Protein AF-A0A103YM85-F1 (afdb_monomer)

InterPro domains:
  IPR015943 WD40/YVTN repeat-like-containing domain superfamily [G3DSA:2.130.10.10] (5-161)
  IPR036322 WD40-repeat-containing domain superfamily [SSF50978] (7-126)
  IPR039694 WD repeat-containing protein 11 [PTHR14593] (1-158)
  IPR057853 WDR11, second beta-propeller [PF23752] (1-143)

Mean predicted aligned error: 14.57 Å

Structure (mmCIF, N/CA/C/O 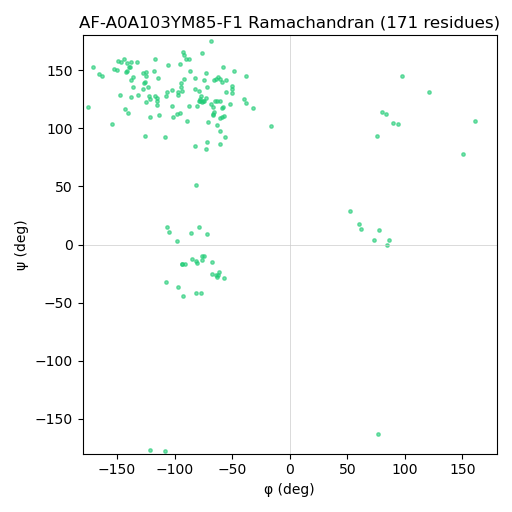backbone):
data_AF-A0A103YM85-F1
#
_entry.id   AF-A0A103YM85-F1
#
loop_
_atom_site.group_PDB
_atom_site.id
_atom_site.type_symbol
_atom_site.label_atom_id
_atom_site.label_alt_id
_atom_site.label_comp_id
_atom_site.label_asym_id
_atom_site.label_entity_id
_atom_site.label_seq_id
_atom_site.pdbx_PDB_ins_code
_atom_site.Cartn_x
_atom_site.Cartn_y
_atom_site.Cartn_z
_atom_site.occupancy
_atom_site.B_iso_or_equiv
_atom_site.auth_seq_id
_atom_site.auth_comp_id
_atom_site.auth_asym_id
_atom_site.auth_atom_id
_atom_site.pdbx_PDB_model_num
ATOM 1 N N . MET A 1 1 ? -5.952 6.477 -3.533 1.00 92.44 1 MET A N 1
ATOM 2 C CA . MET A 1 1 ? -6.714 6.214 -2.295 1.00 92.44 1 MET A CA 1
ATOM 3 C C . MET A 1 1 ? -6.682 4.724 -2.008 1.00 92.44 1 MET A C 1
ATOM 5 O O . MET A 1 1 ? -6.735 3.950 -2.956 1.00 92.44 1 MET A O 1
ATOM 9 N N . ALA A 1 2 ? -6.609 4.344 -0.737 1.00 95.00 2 ALA A N 1
ATOM 10 C CA . ALA A 1 2 ? -6.826 2.990 -0.239 1.00 95.00 2 ALA A CA 1
ATOM 11 C C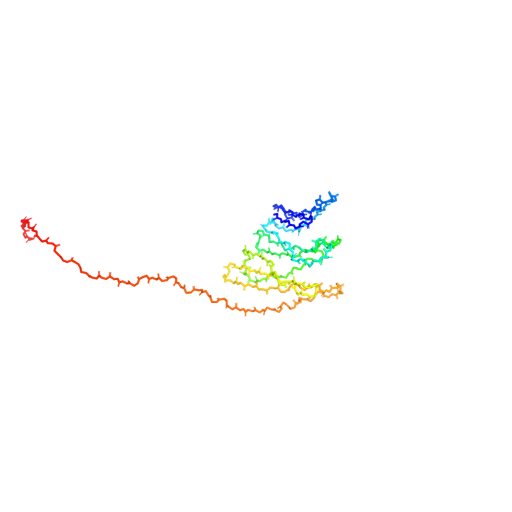 . ALA A 1 2 ? -7.587 3.066 1.089 1.00 95.00 2 ALA A C 1
ATOM 13 O O . ALA A 1 2 ? -7.515 4.080 1.783 1.00 95.00 2 ALA A O 1
ATOM 14 N N . TYR A 1 3 ? -8.298 2.007 1.461 1.00 93.06 3 TYR A N 1
ATOM 15 C CA . TYR A 1 3 ? -8.974 1.933 2.752 1.00 93.06 3 TYR A CA 1
ATOM 16 C C . TYR A 1 3 ? -8.896 0.520 3.327 1.00 93.06 3 TYR A C 1
ATOM 18 O O . TYR A 1 3 ? -8.859 -0.466 2.593 1.00 93.06 3 TYR A O 1
ATOM 26 N N . ARG A 1 4 ? -8.863 0.447 4.653 1.00 90.38 4 ARG A N 1
ATOM 27 C CA . ARG A 1 4 ? -8.949 -0.765 5.459 1.00 90.38 4 ARG A CA 1
ATOM 28 C C . ARG A 1 4 ? -9.499 -0.357 6.816 1.00 90.38 4 ARG A C 1
ATOM 30 O O . ARG A 1 4 ? -8.765 0.220 7.611 1.00 90.38 4 ARG A O 1
ATOM 37 N N . LEU A 1 5 ? -10.776 -0.639 7.064 1.00 87.25 5 LEU A N 1
ATOM 38 C CA . LEU A 1 5 ? -11.486 -0.124 8.235 1.00 87.25 5 LEU A CA 1
ATOM 39 C C . LEU A 1 5 ? -10.707 -0.353 9.549 1.00 87.25 5 LEU A C 1
ATOM 41 O O . LEU A 1 5 ? -10.169 -1.445 9.747 1.00 87.25 5 LEU A O 1
ATOM 45 N N . PRO A 1 6 ? -10.641 0.657 10.435 1.00 89.38 6 PRO A N 1
ATOM 46 C CA . PRO A 1 6 ? -11.224 2.000 10.302 1.00 89.38 6 PRO A CA 1
ATOM 47 C C . PRO A 1 6 ? -10.341 3.011 9.542 1.00 89.38 6 PRO A C 1
ATOM 49 O O . PRO A 1 6 ? -10.643 4.197 9.525 1.00 89.38 6 PRO A O 1
ATOM 52 N N . HIS A 1 7 ? -9.255 2.574 8.911 1.00 90.94 7 HIS A N 1
ATOM 53 C CA . HIS A 1 7 ? -8.233 3.449 8.348 1.00 90.94 7 HIS A CA 1
ATOM 54 C C . HIS A 1 7 ? -8.452 3.753 6.866 1.00 90.94 7 HIS A C 1
ATOM 56 O O . HIS A 1 7 ? -8.763 2.876 6.055 1.00 90.94 7 HIS A O 1
ATOM 62 N N . VAL A 1 8 ? -8.226 5.006 6.487 1.00 94.50 8 VAL A N 1
ATOM 63 C CA . VAL A 1 8 ? -8.243 5.469 5.094 1.00 94.50 8 VAL A CA 1
ATOM 64 C C . VAL A 1 8 ? -6.926 6.167 4.806 1.00 94.50 8 VAL A C 1
ATOM 66 O O . VAL A 1 8 ? -6.433 6.913 5.643 1.00 94.50 8 VAL A O 1
ATOM 69 N N . VAL A 1 9 ? -6.359 5.943 3.621 1.00 96.25 9 VAL A N 1
ATOM 70 C CA . VAL A 1 9 ? -5.128 6.596 3.163 1.00 96.25 9 VAL A CA 1
ATOM 71 C C . VAL A 1 9 ? -5.357 7.220 1.790 1.00 96.25 9 VAL A C 1
ATOM 73 O O . VAL A 1 9 ? -5.885 6.601 0.860 1.00 96.25 9 VAL A O 1
ATOM 76 N N . MET A 1 10 ? -4.911 8.460 1.643 1.00 96.94 10 MET A N 1
ATOM 77 C CA . MET A 1 10 ? -4.920 9.218 0.400 1.00 96.94 10 MET A CA 1
ATOM 78 C C . MET A 1 10 ? -3.517 9.705 0.074 1.00 96.94 10 MET A C 1
ATOM 80 O O . MET A 1 10 ? -2.716 9.990 0.959 1.00 96.94 10 MET A O 1
ATOM 84 N N . GLY A 1 11 ? -3.259 9.807 -1.223 1.00 96.56 11 GLY A N 1
ATOM 85 C CA . GLY A 1 11 ? -2.044 10.375 -1.777 1.00 96.56 11 GLY A CA 1
ATOM 86 C C . GLY A 1 11 ? -2.401 11.453 -2.786 1.00 96.56 11 GLY A C 1
ATOM 87 O O . GLY A 1 11 ? -3.438 11.335 -3.447 1.00 96.56 11 GLY A O 1
ATOM 88 N N . ASP A 1 12 ? -1.570 12.482 -2.896 1.00 95.62 12 ASP A N 1
ATOM 89 C CA . ASP A 1 12 ? -1.737 13.560 -3.868 1.00 95.62 12 ASP A CA 1
ATOM 90 C C . ASP A 1 12 ? -0.694 13.514 -5.001 1.00 95.62 12 ASP A C 1
ATOM 92 O O . ASP A 1 12 ? 0.142 12.611 -5.094 1.00 95.62 12 ASP A O 1
ATOM 96 N N . ARG A 1 13 ? -0.762 14.504 -5.901 1.00 95.50 13 ARG A N 1
ATOM 97 C CA . ARG A 1 13 ? 0.166 14.647 -7.034 1.00 95.50 13 ARG A CA 1
ATOM 98 C C . ARG A 1 13 ? 1.542 15.199 -6.643 1.00 95.50 13 ARG A C 1
ATOM 100 O O . ARG A 1 13 ? 2.428 15.206 -7.486 1.00 95.50 13 ARG A O 1
ATOM 107 N N . LEU A 1 14 ? 1.708 15.667 -5.408 1.00 94.06 14 LEU A N 1
ATOM 108 C CA . LEU A 1 14 ? 2.946 16.245 -4.879 1.00 94.06 14 LEU A CA 1
ATOM 109 C C . LEU A 1 14 ? 3.672 15.283 -3.923 1.00 94.06 14 LEU A C 1
ATOM 111 O O . LEU A 1 14 ? 4.587 15.696 -3.214 1.00 94.06 14 LEU A O 1
ATOM 115 N N . GLY A 1 15 ? 3.241 14.019 -3.868 1.00 92.81 15 GLY A N 1
ATOM 116 C CA . GLY A 1 15 ? 3.860 13.000 -3.029 1.00 92.81 15 GLY A CA 1
ATOM 117 C C . GLY A 1 15 ? 3.481 13.088 -1.547 1.00 92.81 15 GLY A C 1
ATOM 118 O O . GLY A 1 15 ? 4.113 12.418 -0.728 1.00 92.81 15 GLY A O 1
ATOM 119 N N . ASN A 1 16 ? 2.470 13.876 -1.166 1.00 95.06 16 ASN A N 1
ATOM 120 C CA . ASN A 1 16 ? 1.954 13.882 0.201 1.00 95.06 16 ASN A CA 1
ATOM 121 C C . ASN A 1 16 ? 1.030 12.690 0.429 1.00 95.06 16 ASN A C 1
ATOM 123 O O . ASN A 1 16 ? 0.091 12.453 -0.335 1.00 95.06 16 ASN A O 1
ATOM 127 N N . ILE A 1 17 ? 1.256 11.993 1.538 1.00 95.56 17 ILE A N 1
ATOM 128 C CA . ILE A 1 17 ? 0.381 10.946 2.051 1.00 95.56 17 ILE A CA 1
ATOM 129 C C . ILE A 1 17 ? -0.335 11.496 3.274 1.00 95.56 17 ILE A C 1
ATOM 131 O O . ILE A 1 17 ? 0.290 12.039 4.184 1.00 95.56 17 ILE A O 1
ATOM 135 N N . ARG A 1 18 ? -1.655 11.327 3.312 1.00 95.19 18 A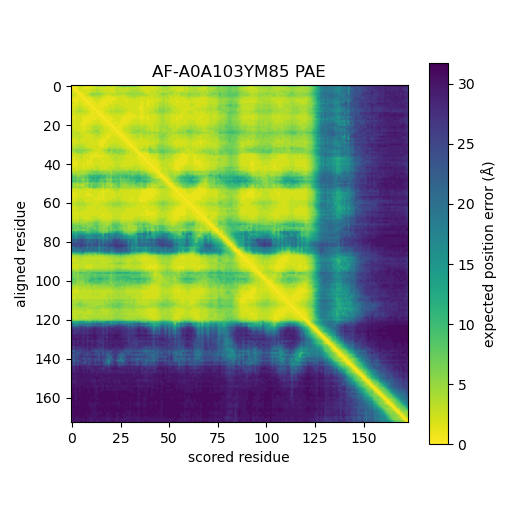RG A N 1
ATOM 136 C CA . ARG A 1 18 ? -2.485 11.611 4.482 1.00 95.19 18 ARG A CA 1
ATOM 137 C C . ARG A 1 18 ? -3.317 10.387 4.817 1.00 95.19 18 ARG A C 1
ATOM 139 O O . ARG A 1 18 ? -3.844 9.732 3.917 1.00 95.19 18 ARG A O 1
ATOM 146 N N . TRP A 1 19 ? -3.447 10.094 6.101 1.00 94.69 19 TRP A N 1
ATOM 147 C CA . TRP A 1 19 ? -4.292 9.017 6.585 1.00 94.69 19 TRP A CA 1
ATOM 148 C C . TRP A 1 19 ? -5.168 9.468 7.740 1.00 94.69 19 TRP A C 1
ATOM 150 O O . TRP A 1 19 ? -4.876 10.451 8.425 1.00 94.69 19 TRP A O 1
ATOM 160 N N . TRP A 1 20 ? -6.262 8.736 7.911 1.00 94.25 20 TRP A N 1
ATOM 161 C CA . TRP A 1 20 ? -7.286 8.995 8.908 1.00 94.25 20 TRP A CA 1
ATOM 162 C C . TRP A 1 20 ? -7.698 7.697 9.571 1.00 94.25 20 TRP A C 1
ATOM 164 O O . TRP A 1 20 ? -7.823 6.670 8.901 1.00 94.25 20 TRP A O 1
ATOM 174 N N . ASP A 1 21 ? -7.980 7.781 10.861 1.00 91.38 21 ASP A N 1
ATOM 175 C CA . ASP A 1 21 ? -8.812 6.817 11.561 1.00 91.38 21 ASP A CA 1
ATOM 176 C C . ASP A 1 21 ? -10.242 7.367 11.596 1.00 91.38 21 ASP A C 1
ATOM 178 O O . ASP A 1 21 ? -10.529 8.389 12.221 1.00 91.38 21 ASP A O 1
ATOM 182 N N . VAL A 1 22 ? -11.144 6.690 10.887 1.00 90.31 22 VAL A N 1
ATOM 183 C CA . VAL A 1 22 ? -12.547 7.096 10.746 1.00 90.31 22 VAL A CA 1
ATOM 184 C C . VAL A 1 22 ? -13.302 6.988 12.073 1.00 90.31 22 VAL A C 1
ATOM 186 O O . VAL A 1 22 ? -14.284 7.697 12.269 1.00 90.31 22 VAL A O 1
ATOM 189 N N . THR A 1 23 ? -12.857 6.128 12.994 1.00 90.81 23 THR A N 1
ATOM 190 C CA . THR A 1 23 ? -13.527 5.940 14.289 1.00 90.81 23 THR A CA 1
ATOM 191 C C . THR A 1 23 ? -13.153 7.008 15.304 1.00 90.81 23 THR A C 1
ATOM 193 O O . THR A 1 23 ? -14.030 7.511 16.003 1.00 90.81 23 THR A O 1
ATOM 196 N N . THR A 1 24 ? -11.876 7.386 15.376 1.00 89.62 24 THR A N 1
ATOM 197 C CA . THR A 1 24 ? -11.397 8.413 16.317 1.00 89.62 24 THR A CA 1
ATOM 198 C C . THR A 1 24 ? -11.423 9.825 15.734 1.00 89.62 24 THR A C 1
ATOM 200 O O . THR A 1 24 ? -11.326 10.797 16.481 1.00 89.62 24 THR A O 1
ATOM 203 N N . GLY A 1 25 ? -11.532 9.958 14.409 1.00 89.69 25 GLY A N 1
ATOM 204 C CA . GLY A 1 25 ? -11.440 11.234 13.695 1.00 89.69 25 GLY A CA 1
ATOM 205 C C . GLY A 1 25 ? -10.016 11.795 13.613 1.00 89.69 25 GLY A C 1
ATOM 206 O O . GLY A 1 25 ? -9.822 12.895 13.094 1.00 89.69 25 GLY A O 1
ATOM 207 N N . GLN A 1 26 ? -9.016 11.061 14.109 1.00 90.06 26 GLN A N 1
ATOM 208 C CA . GLN A 1 26 ? -7.623 11.487 14.068 1.00 90.06 26 GLN A CA 1
ATOM 209 C C . GLN A 1 26 ? -7.057 11.386 12.654 1.00 90.06 26 GLN A C 1
ATOM 211 O O . GLN A 1 26 ? -7.418 10.504 11.871 1.00 90.06 26 GLN A O 1
ATOM 216 N N . SER A 1 27 ? -6.141 12.297 12.327 1.00 93.06 27 SER A N 1
ATOM 217 C CA . SER A 1 27 ? -5.474 12.315 11.028 1.00 93.06 27 SER A CA 1
ATOM 218 C C . SER A 1 27 ? -4.000 12.647 11.155 1.00 93.06 27 SER A C 1
ATOM 220 O O . SER A 1 27 ? -3.569 13.309 12.098 1.00 93.06 27 SER A O 1
ATOM 222 N N . SER A 1 28 ? -3.214 12.172 10.202 1.00 91.81 28 SER A N 1
ATOM 223 C CA . SER A 1 28 ? -1.782 12.435 10.131 1.00 91.81 28 SER A CA 1
ATOM 224 C C . SER A 1 28 ? -1.330 12.455 8.677 1.00 91.81 28 SER A C 1
ATOM 226 O O . SER A 1 28 ? -2.020 11.957 7.784 1.00 91.81 28 SER A O 1
ATOM 228 N N . SER A 1 29 ? -0.201 13.108 8.414 1.00 93.38 29 SER A N 1
ATOM 229 C CA . SER A 1 29 ? 0.334 13.240 7.062 1.00 93.38 29 SER A CA 1
ATOM 230 C C . SER A 1 29 ? 1.842 13.400 7.055 1.00 93.38 29 SER A C 1
ATOM 232 O O . SER A 1 29 ? 2.398 14.003 7.968 1.00 93.38 29 SER A O 1
ATOM 234 N N . PHE A 1 30 ? 2.477 12.947 5.979 1.00 92.88 30 PHE A N 1
ATOM 235 C CA . PHE A 1 30 ? 3.878 13.230 5.681 1.00 92.88 30 PHE A CA 1
ATOM 236 C C . PHE A 1 30 ? 4.079 13.403 4.171 1.00 92.88 30 PHE A C 1
ATOM 238 O O . PHE A 1 30 ? 3.259 12.957 3.363 1.00 92.88 30 PHE A O 1
ATOM 245 N N . ASN A 1 31 ? 5.176 14.054 3.788 1.00 92.31 31 ASN A N 1
ATOM 246 C CA . ASN A 1 31 ? 5.596 14.157 2.395 1.00 92.31 31 ASN A CA 1
ATOM 247 C C . ASN A 1 31 ? 6.651 13.084 2.103 1.00 92.31 31 ASN A C 1
ATOM 249 O O . ASN A 1 31 ? 7.603 12.926 2.859 1.00 92.31 31 ASN A O 1
ATOM 253 N N . THR A 1 32 ? 6.482 12.338 1.014 1.00 88.94 32 THR A N 1
ATOM 254 C CA . THR A 1 32 ? 7.436 11.295 0.591 1.00 88.94 32 THR A CA 1
ATOM 255 C C . THR A 1 32 ? 8.721 11.852 -0.027 1.00 88.94 32 THR A C 1
ATOM 257 O O . THR A 1 32 ? 9.656 11.095 -0.274 1.00 88.94 32 THR A O 1
ATOM 260 N N . HIS A 1 33 ? 8.761 13.159 -0.296 1.00 87.38 33 HIS A N 1
ATOM 261 C CA . HIS A 1 33 ? 9.777 13.875 -1.066 1.00 87.38 33 HIS A CA 1
ATOM 262 C C . HIS A 1 33 ? 10.027 13.256 -2.448 1.00 87.38 33 HIS A C 1
ATOM 264 O O . HIS A 1 33 ? 11.125 13.337 -2.998 1.00 87.38 33 HIS A O 1
ATOM 270 N N . ARG A 1 34 ? 8.988 12.624 -3.002 1.00 86.31 34 ARG A N 1
ATOM 271 C CA . ARG A 1 34 ? 8.970 11.992 -4.320 1.00 86.31 34 ARG A CA 1
ATOM 272 C C . ARG A 1 34 ? 7.887 12.600 -5.204 1.00 86.31 34 ARG A C 1
ATOM 274 O O . ARG A 1 34 ? 7.218 13.563 -4.840 1.00 86.31 34 ARG A O 1
ATOM 281 N N . GLU A 1 35 ? 7.766 12.041 -6.399 1.00 90.69 35 GLU A N 1
ATOM 282 C CA . GLU A 1 35 ? 6.749 12.389 -7.384 1.00 90.69 35 GLU A CA 1
ATOM 283 C C . GLU A 1 35 ? 5.337 11.952 -6.915 1.00 90.69 35 GLU A C 1
ATOM 285 O O . GLU A 1 35 ? 5.159 11.375 -5.837 1.00 90.69 35 GLU A O 1
ATOM 290 N N . GLY A 1 36 ? 4.300 12.299 -7.678 1.00 94.44 36 GLY A N 1
ATOM 291 C CA . GLY A 1 36 ? 2.908 12.050 -7.324 1.00 94.44 36 GLY A CA 1
ATOM 292 C C . GLY A 1 36 ? 2.555 10.579 -7.090 1.00 94.44 36 GLY A C 1
ATOM 293 O O . GLY A 1 36 ? 3.130 9.650 -7.653 1.00 94.44 36 GLY A O 1
ATOM 294 N N . ILE A 1 37 ? 1.543 10.359 -6.255 1.00 95.75 37 ILE A N 1
ATOM 295 C CA . ILE A 1 37 ? 1.137 9.018 -5.838 1.00 95.75 37 ILE A CA 1
ATOM 296 C C . ILE A 1 37 ? 0.134 8.427 -6.829 1.00 95.75 37 ILE A C 1
ATOM 298 O O . ILE A 1 37 ? -0.982 8.925 -6.993 1.00 95.75 37 ILE A O 1
ATOM 302 N N . ARG A 1 38 ? 0.511 7.303 -7.443 1.00 95.06 38 ARG A N 1
ATOM 303 C CA . ARG A 1 38 ? -0.267 6.583 -8.458 1.00 95.06 38 ARG A CA 1
ATOM 304 C C . ARG A 1 38 ? -1.153 5.489 -7.868 1.00 95.06 38 ARG A C 1
ATOM 306 O O . ARG A 1 38 ? -2.310 5.340 -8.278 1.00 95.06 38 ARG A O 1
ATOM 313 N N . ARG A 1 39 ? -0.622 4.683 -6.941 1.00 95.56 39 ARG A N 1
ATOM 314 C CA . ARG A 1 39 ? -1.340 3.588 -6.256 1.00 95.56 39 ARG A CA 1
ATOM 315 C C . ARG A 1 39 ? -0.941 3.518 -4.790 1.00 95.56 39 ARG A C 1
ATOM 317 O O . ARG A 1 39 ? 0.187 3.837 -4.437 1.00 95.56 39 ARG A O 1
ATOM 324 N N . ILE A 1 40 ? -1.879 3.078 -3.957 1.00 96.25 40 ILE A N 1
ATOM 325 C CA . ILE A 1 40 ? -1.664 2.797 -2.536 1.00 96.25 40 ILE A CA 1
ATOM 326 C C . ILE A 1 40 ? -2.367 1.476 -2.233 1.00 96.25 40 ILE A C 1
ATOM 328 O O . ILE A 1 40 ? -3.503 1.283 -2.669 1.00 96.25 40 ILE A O 1
ATOM 332 N N . LYS A 1 41 ? -1.712 0.583 -1.493 1.00 95.56 41 LYS A N 1
ATOM 333 C CA . LYS A 1 41 ? -2.267 -0.706 -1.068 1.00 95.56 41 LYS A CA 1
ATOM 334 C C . LYS A 1 41 ? -1.895 -0.983 0.383 1.00 95.56 41 LYS A C 1
ATOM 336 O O . LYS A 1 41 ? -0.714 -0.958 0.727 1.00 95.56 41 LYS A O 1
ATOM 341 N N . PHE A 1 42 ? -2.884 -1.279 1.219 1.00 94.00 42 PHE A N 1
ATOM 342 C CA . PHE A 1 42 ? -2.639 -1.723 2.591 1.00 94.00 42 PHE A CA 1
ATOM 343 C C . PHE A 1 42 ? -2.081 -3.138 2.609 1.00 94.00 42 PHE A C 1
ATOM 345 O O . PHE A 1 42 ? -2.609 -4.017 1.930 1.00 94.00 42 PHE A O 1
ATOM 352 N N . SER A 1 43 ? -1.057 -3.362 3.428 1.00 91.06 43 SER A N 1
ATOM 353 C CA . SER A 1 43 ? -0.582 -4.707 3.715 1.00 91.06 43 SER A CA 1
ATOM 354 C C . SER A 1 43 ? -1.685 -5.523 4.396 1.00 91.06 43 SER A C 1
ATOM 356 O O . SER A 1 43 ? -2.410 -4.971 5.240 1.00 91.06 43 SER A O 1
ATOM 358 N N . PRO A 1 44 ? -1.793 -6.831 4.105 1.00 90.31 44 PRO A N 1
ATOM 359 C CA . PRO A 1 44 ? -2.689 -7.710 4.836 1.00 90.31 44 PRO A CA 1
ATOM 360 C C . PRO A 1 44 ? -2.319 -7.709 6.320 1.00 90.31 44 PRO A C 1
ATOM 362 O O . PRO A 1 44 ? -1.141 -7.709 6.689 1.00 90.31 44 PRO A O 1
ATOM 365 N N . VAL A 1 45 ? -3.342 -7.699 7.167 1.00 85.75 45 VAL A N 1
ATOM 366 C CA . VAL A 1 45 ? -3.208 -7.776 8.623 1.00 85.75 45 VAL A CA 1
ATOM 367 C C . VAL A 1 45 ? -3.893 -9.021 9.137 1.00 85.75 45 VAL A C 1
ATOM 369 O O . VAL A 1 45 ? -4.878 -9.494 8.573 1.00 85.75 45 VAL A O 1
ATOM 372 N N . VAL A 1 46 ? -3.345 -9.536 10.225 1.00 85.19 46 VAL A N 1
ATOM 373 C CA . VAL A 1 46 ? -3.873 -10.705 10.918 1.00 85.19 46 VAL A CA 1
ATOM 374 C C . VAL A 1 46 ? -5.003 -10.242 11.840 1.00 85.19 46 VAL A C 1
ATOM 376 O O . VA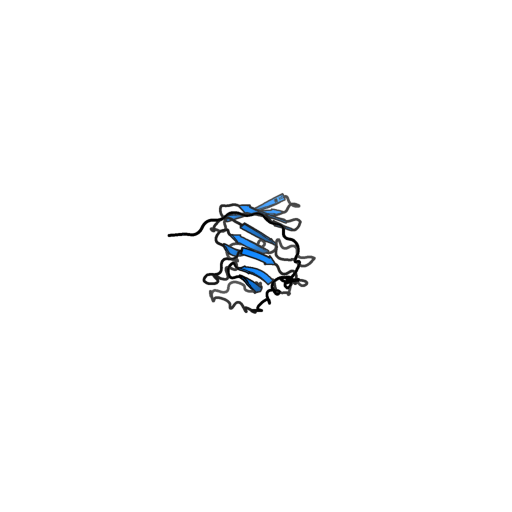L A 1 46 ? -4.894 -9.157 12.423 1.00 85.19 46 VAL A O 1
ATOM 379 N N . PRO A 1 47 ? -6.082 -11.024 12.011 1.00 79.75 47 PRO A N 1
ATOM 380 C CA . PRO A 1 47 ? -7.122 -10.708 12.981 1.00 79.75 47 PRO A CA 1
ATOM 381 C C . PRO A 1 47 ? -6.541 -10.403 14.370 1.00 79.75 47 PRO A C 1
ATOM 383 O O . PRO A 1 47 ? -5.667 -11.110 14.869 1.00 79.75 47 PRO A O 1
ATOM 386 N N . GLY A 1 48 ? -7.018 -9.323 14.993 1.00 75.75 48 GLY A N 1
ATOM 387 C CA . GLY A 1 48 ? -6.526 -8.858 16.295 1.00 75.75 48 GLY A CA 1
ATOM 388 C C . GLY A 1 48 ? -5.274 -7.978 16.236 1.00 75.75 48 GLY A C 1
ATOM 389 O O . GLY A 1 48 ? -4.816 -7.514 17.282 1.00 75.75 48 GLY A O 1
ATOM 390 N N . ASP A 1 49 ? -4.725 -7.711 15.049 1.00 78.31 49 ASP A N 1
ATOM 391 C CA . ASP A 1 49 ? -3.729 -6.660 14.879 1.00 78.31 49 ASP A CA 1
ATOM 392 C C . ASP A 1 49 ? -4.397 -5.275 14.928 1.00 78.31 49 ASP A C 1
ATOM 394 O O . ASP A 1 49 ? -5.345 -4.999 14.192 1.00 78.31 49 ASP A O 1
ATOM 398 N N . ARG A 1 50 ? -3.923 -4.421 15.840 1.00 72.44 50 ARG A N 1
ATOM 399 C CA . ARG A 1 50 ? -4.406 -3.040 16.019 1.00 72.44 50 ARG A CA 1
ATOM 400 C C . ARG A 1 50 ? -3.513 -2.017 15.315 1.00 72.44 50 ARG A C 1
ATOM 402 O O . ARG A 1 50 ? -3.757 -0.824 15.444 1.00 72.44 50 ARG A O 1
ATOM 409 N N . SER A 1 51 ? -2.490 -2.489 14.608 1.00 80.12 51 SER A N 1
ATOM 410 C CA . SER A 1 51 ? -1.588 -1.669 13.810 1.00 80.12 51 SER A CA 1
ATOM 411 C C . SER A 1 51 ? -2.355 -0.922 12.706 1.00 80.12 51 SER A C 1
ATOM 413 O O . SER A 1 51 ? -3.271 -1.470 12.083 1.00 80.12 51 SER A O 1
ATOM 415 N N . LEU A 1 52 ? -1.975 0.325 12.416 1.00 80.12 52 LEU A N 1
ATOM 416 C CA . LEU A 1 52 ? -2.279 1.002 11.148 1.00 80.12 52 LEU A CA 1
ATOM 417 C C . LEU A 1 52 ? -1.727 0.184 9.974 1.00 80.12 52 LEU A C 1
ATOM 419 O O . LEU A 1 52 ? -2.311 0.139 8.888 1.00 80.12 52 LEU A O 1
ATOM 423 N N . GLY A 1 53 ? -0.657 -0.559 10.236 1.00 85.44 53 GLY A N 1
ATOM 424 C CA . GLY A 1 53 ? 0.002 -1.463 9.328 1.00 85.44 53 GLY A CA 1
ATOM 425 C C . GLY A 1 53 ? 0.861 -0.716 8.324 1.00 85.44 53 GLY A C 1
ATOM 426 O O . GLY A 1 53 ? 1.211 0.456 8.470 1.00 85.44 53 GLY A O 1
ATOM 427 N N . ARG A 1 54 ? 1.200 -1.430 7.255 1.00 88.81 54 ARG A N 1
ATOM 428 C CA . ARG A 1 54 ? 2.060 -0.909 6.202 1.00 88.81 54 ARG A CA 1
ATOM 429 C C . ARG A 1 54 ? 1.256 -0.581 4.968 1.00 88.81 54 ARG A C 1
ATOM 431 O O . ARG A 1 54 ? 0.213 -1.179 4.694 1.00 88.81 54 ARG A O 1
ATOM 438 N N . ILE A 1 55 ? 1.785 0.344 4.189 1.00 93.00 55 ILE A N 1
ATOM 439 C CA . ILE A 1 55 ? 1.263 0.670 2.871 1.00 93.00 55 ILE A CA 1
ATOM 440 C C . ILE A 1 55 ? 2.361 0.490 1.836 1.00 93.00 55 ILE A C 1
ATOM 442 O O . ILE A 1 55 ? 3.491 0.919 2.045 1.00 93.00 55 ILE A O 1
ATOM 446 N N . ALA A 1 56 ? 2.027 -0.135 0.714 1.00 93.31 56 ALA A N 1
ATOM 447 C CA . ALA A 1 56 ? 2.842 -0.071 -0.488 1.00 93.31 56 ALA A CA 1
ATOM 448 C C . ALA A 1 56 ? 2.317 1.065 -1.365 1.00 93.31 56 ALA A C 1
ATOM 450 O O . ALA A 1 56 ? 1.107 1.188 -1.577 1.00 93.31 56 ALA A O 1
ATOM 451 N N . VAL A 1 57 ? 3.226 1.902 -1.848 1.00 93.88 57 VAL A N 1
ATOM 452 C CA . VAL A 1 57 ? 2.926 3.111 -2.612 1.00 93.88 57 VAL A CA 1
ATOM 453 C C . VAL A 1 57 ? 3.678 3.052 -3.930 1.00 93.88 57 VAL A C 1
ATOM 455 O O . VAL A 1 57 ? 4.898 2.941 -3.923 1.00 93.88 57 VAL A O 1
ATOM 458 N N . LEU A 1 58 ? 2.946 3.134 -5.041 1.00 93.31 58 LEU A N 1
ATOM 459 C CA . LEU A 1 58 ? 3.493 3.297 -6.390 1.00 93.31 58 LEU A CA 1
ATOM 460 C C . LEU A 1 58 ? 3.437 4.778 -6.756 1.00 93.31 58 LEU A C 1
ATOM 462 O O . LEU A 1 58 ? 2.363 5.382 -6.668 1.00 93.31 58 LEU A O 1
ATOM 466 N N . PHE A 1 59 ? 4.552 5.338 -7.201 1.00 92.56 59 PHE A N 1
ATOM 467 C CA . PHE A 1 59 ? 4.668 6.720 -7.670 1.00 92.56 59 PHE A CA 1
ATOM 468 C C . PHE A 1 59 ? 4.468 6.795 -9.200 1.00 92.56 59 PHE A C 1
ATOM 470 O O . PHE A 1 59 ? 4.475 5.753 -9.870 1.00 92.56 59 PHE A O 1
ATOM 477 N N . ASN A 1 60 ? 4.248 7.978 -9.795 1.00 92.69 60 ASN A N 1
ATOM 478 C CA . ASN A 1 60 ? 4.162 8.067 -11.266 1.00 92.69 60 ASN A CA 1
ATOM 479 C C . ASN A 1 60 ? 5.533 7.994 -11.945 1.00 92.69 60 ASN A C 1
ATOM 481 O O . ASN A 1 60 ? 5.570 7.710 -13.137 1.00 92.69 60 ASN A O 1
ATOM 485 N N . ASP A 1 61 ? 6.639 8.140 -11.212 1.00 88.19 61 ASP A N 1
ATOM 486 C CA . ASP A 1 61 ? 7.993 7.831 -11.702 1.00 88.19 61 ASP A CA 1
ATOM 487 C C . ASP A 1 61 ? 8.264 6.315 -11.861 1.00 88.19 61 ASP A C 1
ATOM 489 O O . ASP A 1 61 ? 9.401 5.901 -12.092 1.00 88.19 61 ASP A O 1
ATOM 493 N N . ASN A 1 62 ? 7.223 5.479 -11.725 1.00 87.81 62 ASN A N 1
ATOM 494 C CA . ASN A 1 62 ? 7.258 4.017 -11.805 1.00 87.81 62 ASN A CA 1
ATOM 495 C C . ASN A 1 62 ? 8.124 3.339 -10.731 1.00 87.81 62 ASN A C 1
ATOM 497 O O . ASN A 1 62 ? 8.390 2.137 -10.828 1.00 87.81 62 ASN A O 1
ATOM 501 N N . THR A 1 63 ? 8.536 4.071 -9.696 1.00 86.56 63 THR A N 1
ATOM 502 C CA . THR A 1 63 ? 9.142 3.502 -8.493 1.00 86.56 63 THR A CA 1
ATOM 503 C C . THR A 1 63 ? 8.074 3.222 -7.443 1.00 86.56 63 THR A C 1
ATOM 505 O O . THR A 1 63 ? 6.956 3.736 -7.506 1.00 86.56 63 THR A O 1
ATOM 508 N N . PHE A 1 64 ? 8.403 2.393 -6.455 1.00 89.88 64 PHE A N 1
ATOM 509 C CA . PHE A 1 64 ? 7.518 2.135 -5.328 1.00 89.88 64 PHE A CA 1
ATOM 510 C C . PHE A 1 64 ? 8.296 2.108 -4.014 1.00 89.88 64 PHE A C 1
ATOM 512 O O . PHE A 1 64 ? 9.499 1.844 -3.999 1.00 89.88 64 PHE A O 1
ATOM 519 N N . SER A 1 65 ? 7.586 2.355 -2.917 1.00 89.25 65 SER A N 1
ATOM 520 C CA . SER A 1 65 ? 8.105 2.257 -1.553 1.00 89.25 65 SER A CA 1
ATOM 521 C C . SER A 1 65 ? 7.072 1.612 -0.640 1.00 89.25 65 SER A C 1
ATOM 523 O O . SER A 1 65 ? 5.867 1.727 -0.867 1.00 89.25 65 SER A O 1
ATOM 525 N N . VAL A 1 66 ? 7.542 0.960 0.422 1.00 90.62 66 VAL A N 1
ATOM 526 C CA . VAL A 1 66 ? 6.687 0.489 1.517 1.00 90.62 66 VAL A CA 1
ATOM 527 C C . VAL A 1 66 ? 6.927 1.367 2.736 1.00 90.62 66 VAL A C 1
ATOM 529 O O . VAL A 1 66 ? 8.074 1.530 3.142 1.00 90.62 66 VAL A O 1
ATOM 532 N N . PHE A 1 67 ? 5.858 1.910 3.314 1.00 89.88 67 PHE A N 1
ATOM 533 C CA . PHE A 1 67 ? 5.900 2.744 4.515 1.00 89.88 67 PHE A CA 1
ATOM 534 C C . PHE A 1 67 ? 5.200 2.051 5.680 1.00 89.88 67 PHE A C 1
ATOM 536 O O . PHE A 1 67 ? 4.177 1.388 5.488 1.00 89.88 67 PHE A O 1
ATOM 543 N N . ASP A 1 68 ? 5.744 2.234 6.879 1.00 88.00 68 ASP A N 1
ATOM 544 C CA . ASP A 1 68 ? 5.143 1.790 8.134 1.00 88.00 68 ASP A CA 1
ATOM 545 C C . ASP A 1 68 ? 4.414 2.969 8.786 1.00 88.00 68 ASP A C 1
ATOM 547 O O . ASP A 1 68 ? 5.051 3.958 9.154 1.00 88.00 68 ASP A O 1
ATOM 551 N N . LEU A 1 69 ? 3.081 2.898 8.860 1.00 88.25 69 LEU A N 1
ATOM 552 C CA . LEU A 1 69 ? 2.263 3.994 9.384 1.00 88.25 69 LEU A CA 1
ATOM 553 C C . LEU A 1 69 ? 2.221 4.018 10.915 1.00 88.25 69 LEU A C 1
ATOM 555 O O . LEU A 1 69 ? 1.850 5.042 11.480 1.00 88.25 69 LEU A O 1
ATOM 559 N N . ASP A 1 70 ? 2.610 2.927 11.579 1.00 85.25 70 ASP A N 1
ATOM 560 C CA . ASP A 1 70 ? 2.707 2.866 13.042 1.00 85.25 70 ASP A CA 1
ATOM 561 C C . ASP A 1 70 ? 4.007 3.480 13.572 1.00 85.25 70 ASP A C 1
ATOM 563 O O . ASP A 1 70 ? 4.136 3.749 14.768 1.00 85.25 70 ASP A O 1
ATOM 567 N N . SER A 1 71 ? 4.985 3.703 12.691 1.00 82.50 71 SER A N 1
ATOM 568 C CA . SER A 1 71 ? 6.237 4.352 13.058 1.00 82.50 71 SER A CA 1
ATOM 569 C C . SER A 1 71 ? 6.050 5.856 13.254 1.00 82.50 71 SER A C 1
ATOM 571 O O . SER A 1 71 ? 5.369 6.524 12.479 1.00 82.50 71 SER A O 1
ATOM 573 N N . GLN A 1 72 ? 6.736 6.410 14.258 1.00 78.44 72 GLN A N 1
ATOM 574 C CA . GLN A 1 72 ? 6.799 7.858 14.479 1.00 78.44 72 GLN A CA 1
ATOM 575 C C . GLN A 1 72 ? 7.481 8.592 13.312 1.00 78.44 72 GLN A C 1
ATOM 577 O O . GLN A 1 72 ? 7.169 9.753 13.054 1.00 78.44 72 GLN A O 1
ATOM 582 N N . ASP A 1 73 ? 8.381 7.908 12.597 1.00 79.69 73 ASP A N 1
ATOM 583 C CA . ASP A 1 73 ? 8.977 8.385 11.350 1.00 79.69 73 ASP A CA 1
ATOM 584 C C . ASP A 1 73 ? 8.780 7.334 10.236 1.00 79.69 73 ASP A C 1
ATOM 586 O O . ASP A 1 73 ? 9.580 6.391 10.092 1.00 79.69 73 ASP A O 1
ATOM 590 N N . PRO A 1 74 ? 7.700 7.473 9.441 1.00 78.81 74 PRO A N 1
ATOM 591 C CA . PRO A 1 74 ? 7.412 6.579 8.325 1.00 78.81 74 PRO A CA 1
ATOM 592 C C . PRO A 1 74 ? 8.485 6.603 7.227 1.00 78.81 74 PRO A C 1
ATOM 594 O O . PRO A 1 74 ? 8.650 5.607 6.521 1.00 78.81 74 PRO A O 1
ATOM 597 N N . LEU A 1 75 ? 9.232 7.706 7.073 1.00 77.44 75 LEU A N 1
ATOM 598 C CA . LEU A 1 75 ? 10.247 7.860 6.024 1.00 77.44 75 LEU A CA 1
ATOM 599 C C . LEU A 1 75 ? 11.524 7.095 6.361 1.00 77.44 75 LEU A C 1
ATOM 601 O O . LEU A 1 75 ? 12.078 6.414 5.492 1.00 77.44 75 LEU A O 1
ATOM 605 N N . ALA A 1 76 ? 11.951 7.150 7.626 1.00 62.50 76 ALA A N 1
ATOM 606 C CA . ALA A 1 76 ? 13.138 6.444 8.110 1.00 62.50 76 ALA A CA 1
ATOM 607 C C . ALA A 1 76 ? 13.041 4.915 7.964 1.00 62.50 76 ALA A C 1
ATOM 609 O O . ALA A 1 76 ? 14.062 4.239 7.875 1.00 62.50 76 ALA A O 1
ATOM 610 N N . ASN A 1 77 ? 11.820 4.373 7.908 1.00 54.53 77 ASN A N 1
ATOM 611 C CA . ASN A 1 77 ? 11.552 2.940 7.756 1.00 54.53 77 ASN A CA 1
ATOM 612 C C . ASN A 1 77 ? 11.052 2.576 6.354 1.00 54.53 77 ASN A C 1
ATOM 614 O O . ASN A 1 77 ? 10.516 1.484 6.151 1.00 54.53 77 ASN A O 1
ATOM 618 N N . SER A 1 78 ? 11.208 3.481 5.381 1.00 60.50 78 SER A N 1
ATOM 619 C CA . SER A 1 78 ? 10.848 3.175 4.005 1.00 60.50 78 SER A CA 1
ATOM 620 C C . SER A 1 78 ? 11.790 2.102 3.461 1.00 60.50 78 SER A C 1
ATOM 622 O O . SER A 1 78 ? 12.990 2.318 3.288 1.00 60.50 78 SER A O 1
ATOM 624 N N . LEU A 1 79 ? 11.254 0.903 3.215 1.00 61.59 79 LEU A N 1
ATOM 625 C CA . LEU A 1 79 ? 11.996 -0.164 2.546 1.00 61.59 79 LEU A CA 1
ATOM 626 C C . LEU A 1 79 ? 12.123 0.218 1.073 1.00 61.59 79 LEU A C 1
ATOM 628 O O . LEU A 1 79 ? 11.329 -0.176 0.222 1.00 61.59 79 LEU A O 1
ATOM 632 N N . LEU A 1 80 ? 13.108 1.063 0.801 1.00 59.19 80 LEU A N 1
ATOM 633 C CA . LEU A 1 80 ? 13.509 1.490 -0.524 1.00 59.19 80 LEU A CA 1
ATOM 634 C C . LEU A 1 80 ? 14.427 0.401 -1.084 1.00 59.19 80 LEU A C 1
ATOM 636 O O . LEU A 1 80 ? 15.646 0.437 -0.943 1.00 59.19 80 LEU A O 1
ATOM 640 N N . LEU A 1 81 ? 13.812 -0.623 -1.665 1.00 51.47 81 LEU A N 1
ATOM 641 C CA . LEU A 1 81 ? 14.485 -1.739 -2.323 1.00 51.47 81 LEU A CA 1
ATOM 642 C C . LEU A 1 81 ? 13.651 -2.053 -3.567 1.00 51.47 81 LEU A C 1
ATOM 644 O O . LEU A 1 81 ? 12.498 -2.441 -3.450 1.00 51.47 81 LEU A O 1
ATOM 648 N N . THR A 1 82 ? 14.097 -1.873 -4.797 1.00 48.94 82 THR A N 1
ATOM 649 C CA . THR A 1 82 ? 15.423 -1.631 -5.359 1.00 48.94 82 THR A CA 1
ATOM 650 C C . THR A 1 82 ? 15.141 -1.100 -6.761 1.00 48.94 82 THR A C 1
ATOM 652 O O . THR A 1 82 ? 14.184 -1.541 -7.400 1.00 48.94 82 THR A O 1
ATOM 655 N N . GLN A 1 83 ? 15.961 -0.169 -7.248 1.00 50.16 83 GLN A N 1
ATOM 656 C CA . GLN A 1 83 ? 16.053 0.136 -8.672 1.00 50.16 83 GLN A CA 1
ATOM 657 C C . GLN A 1 83 ? 16.386 -1.176 -9.392 1.00 50.16 83 GLN A C 1
ATOM 659 O O . GLN A 1 83 ? 17.550 -1.551 -9.466 1.00 50.16 83 GLN A O 1
ATOM 664 N N . PHE A 1 84 ? 15.382 -1.916 -9.864 1.00 52.94 84 PHE A N 1
ATOM 665 C CA . PHE A 1 84 ? 15.598 -2.911 -10.905 1.00 52.94 84 PHE A CA 1
ATOM 666 C C . PHE A 1 84 ? 16.130 -2.108 -12.090 1.00 52.94 84 PHE A C 1
ATOM 668 O O . PHE A 1 84 ? 15.372 -1.284 -12.615 1.00 52.94 84 PHE A O 1
ATOM 675 N N . PRO A 1 85 ? 17.419 -2.224 -12.463 1.00 56.50 85 PRO A N 1
ATOM 676 C CA . PRO A 1 85 ? 17.982 -1.358 -13.485 1.00 56.50 85 PRO A CA 1
ATOM 677 C C . PRO A 1 85 ? 17.181 -1.555 -14.776 1.00 56.50 85 PRO A C 1
ATOM 679 O O . PRO A 1 85 ? 17.208 -2.627 -15.372 1.00 56.50 85 PRO A O 1
ATOM 682 N N . GLY A 1 86 ? 16.402 -0.540 -15.156 1.00 64.19 86 GLY A N 1
ATOM 683 C CA . GLY A 1 86 ? 15.593 -0.534 -16.375 1.00 64.19 86 GLY A CA 1
ATOM 684 C C . GLY A 1 86 ? 14.189 -1.151 -16.301 1.00 64.19 86 GLY A C 1
ATOM 6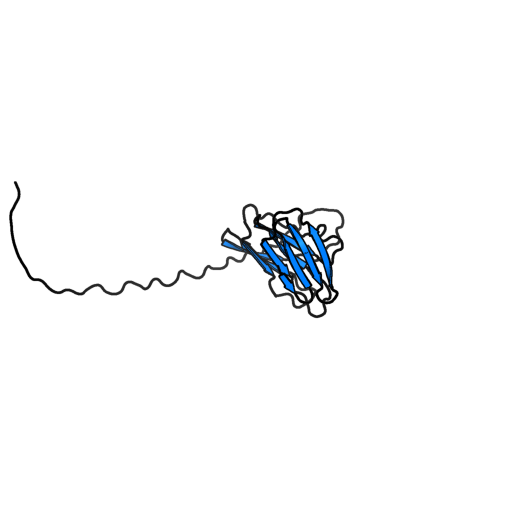85 O O . GLY A 1 86 ? 13.524 -1.183 -17.331 1.00 64.19 86 GLY A O 1
ATOM 686 N N . THR A 1 87 ? 13.689 -1.615 -15.146 1.00 72.75 87 THR A N 1
ATOM 687 C CA . THR A 1 87 ? 12.305 -2.136 -15.053 1.00 72.75 87 THR A CA 1
ATOM 688 C C . THR A 1 87 ? 11.355 -1.114 -14.435 1.00 72.75 87 THR A C 1
ATOM 690 O O . THR A 1 87 ? 11.404 -0.846 -13.237 1.00 72.75 87 THR A O 1
ATOM 693 N N . LEU A 1 88 ? 10.452 -0.571 -15.252 1.00 87.00 88 LEU A N 1
ATOM 694 C CA . LEU A 1 88 ? 9.373 0.307 -14.799 1.00 87.00 88 LEU A CA 1
ATOM 695 C C . LEU A 1 88 ? 8.252 -0.526 -14.167 1.00 87.00 88 LEU A C 1
ATOM 697 O O . LEU A 1 88 ? 7.711 -1.419 -14.823 1.00 87.00 88 LEU A O 1
ATOM 701 N N . VAL A 1 89 ? 7.861 -0.219 -12.928 1.00 89.88 89 VAL A N 1
ATOM 702 C CA . VAL A 1 89 ? 6.713 -0.877 -12.290 1.00 89.88 89 VAL A CA 1
ATOM 703 C C . VAL A 1 89 ? 5.413 -0.296 -12.839 1.00 89.88 89 VAL A C 1
ATOM 705 O O . VAL A 1 89 ? 5.212 0.921 -12.868 1.00 89.88 89 VAL A O 1
ATOM 708 N N . LEU A 1 90 ? 4.521 -1.170 -13.302 1.00 91.94 90 LEU A N 1
ATOM 709 C CA . LEU A 1 90 ? 3.199 -0.798 -13.805 1.00 91.94 90 LEU A CA 1
ATOM 710 C C . LEU A 1 90 ? 2.114 -0.962 -12.741 1.00 91.94 90 LEU A C 1
ATOM 712 O O . LEU A 1 90 ? 1.191 -0.148 -12.684 1.00 91.94 90 LEU A O 1
ATOM 716 N N . GLU A 1 91 ? 2.236 -2.000 -11.916 1.00 93.62 91 GLU A N 1
ATOM 717 C CA . GLU A 1 91 ? 1.285 -2.351 -10.865 1.00 93.62 91 GLU A CA 1
ATOM 718 C C . GLU A 1 91 ? 2.009 -3.050 -9.701 1.00 93.62 91 GLU A C 1
ATOM 720 O O . GLU A 1 91 ? 3.036 -3.708 -9.905 1.00 93.62 91 GLU A O 1
ATOM 725 N N . LEU A 1 92 ? 1.471 -2.888 -8.492 1.00 92.69 92 LEU A N 1
ATOM 726 C CA . LEU A 1 92 ? 1.858 -3.621 -7.298 1.00 92.69 92 LEU A CA 1
ATOM 727 C C . LEU A 1 92 ? 0.628 -4.042 -6.478 1.00 92.69 92 LEU A C 1
ATOM 729 O O . LEU A 1 92 ? -0.305 -3.261 -6.276 1.00 92.69 92 LEU A O 1
ATOM 733 N N . ASP A 1 93 ? 0.672 -5.248 -5.916 1.00 95.19 93 ASP A N 1
ATOM 734 C CA . ASP A 1 93 ? -0.334 -5.704 -4.957 1.00 95.19 93 ASP A CA 1
ATOM 735 C C . ASP A 1 93 ? 0.256 -6.620 -3.891 1.00 95.19 93 ASP A C 1
ATOM 737 O O . ASP A 1 93 ? 1.296 -7.247 -4.088 1.00 95.19 93 ASP A O 1
ATOM 741 N N . TRP A 1 94 ? -0.407 -6.723 -2.746 1.00 93.25 94 TRP A N 1
ATOM 742 C CA . TRP A 1 94 ? 0.012 -7.648 -1.699 1.00 93.25 94 TRP A CA 1
ATOM 743 C C . TRP A 1 94 ? -0.504 -9.053 -1.983 1.00 93.25 94 TRP A C 1
ATOM 745 O O . TRP A 1 94 ? -1.683 -9.246 -2.273 1.00 93.25 94 TRP A O 1
ATOM 755 N N . LEU A 1 95 ? 0.363 -10.056 -1.842 1.00 91.38 95 LEU A N 1
ATOM 756 C CA . LEU A 1 95 ? -0.061 -11.447 -1.914 1.00 91.38 95 LEU A CA 1
ATOM 757 C C . LEU A 1 95 ? -0.774 -11.820 -0.595 1.00 91.38 95 LEU A C 1
ATOM 759 O O . LEU A 1 95 ? -0.160 -11.710 0.472 1.00 91.38 95 LEU A O 1
ATOM 763 N N . PRO A 1 96 ? -2.039 -12.278 -0.621 1.00 85.69 96 PRO A N 1
ATOM 764 C CA . PRO A 1 96 ? -2.842 -12.513 0.582 1.00 85.69 96 PRO A CA 1
ATOM 765 C C . PRO A 1 96 ? -2.517 -13.864 1.248 1.00 85.69 96 PRO A C 1
ATOM 767 O O . PRO A 1 96 ? -3.404 -14.669 1.506 1.00 85.69 96 PRO A O 1
ATOM 770 N N . VAL A 1 97 ? -1.234 -14.144 1.497 1.00 81.06 97 VAL A N 1
ATOM 771 C CA . VAL A 1 97 ? -0.770 -15.405 2.122 1.00 81.06 97 VAL A CA 1
ATOM 772 C C . VAL A 1 97 ? -0.617 -15.269 3.635 1.00 81.06 97 VAL A C 1
ATOM 774 O O . VAL A 1 97 ? -0.538 -16.268 4.336 1.00 81.06 97 VAL A O 1
ATOM 777 N N . ARG A 1 98 ? -0.574 -14.036 4.153 1.00 83.31 98 ARG A N 1
ATOM 778 C CA . ARG A 1 98 ? -0.335 -13.769 5.574 1.00 83.31 98 ARG A CA 1
ATOM 779 C C . ARG A 1 98 ? -1.548 -14.180 6.410 1.00 83.31 98 ARG A C 1
ATOM 781 O O . ARG A 1 98 ? -2.558 -13.479 6.420 1.00 83.31 98 ARG A O 1
ATOM 788 N N . THR A 1 99 ? -1.414 -15.295 7.115 1.00 82.56 99 THR A N 1
ATOM 789 C CA . THR A 1 99 ? -2.406 -15.853 8.045 1.00 82.56 99 THR A CA 1
ATOM 790 C C . THR A 1 99 ? -1.989 -15.687 9.503 1.00 82.56 99 THR A C 1
ATOM 792 O O . THR A 1 99 ? -2.841 -15.455 10.357 1.00 82.56 99 THR A O 1
ATOM 795 N N . ASP A 1 100 ? -0.684 -15.719 9.773 1.00 82.88 100 ASP A N 1
ATOM 796 C CA . ASP A 1 100 ? -0.071 -15.507 11.080 1.00 82.88 100 ASP A CA 1
ATOM 797 C C . ASP A 1 100 ? 0.830 -14.261 11.089 1.00 82.88 100 ASP A C 1
ATOM 799 O O . ASP A 1 100 ? 1.274 -13.759 10.051 1.00 82.88 100 ASP A O 1
ATOM 803 N N . LYS A 1 101 ? 1.117 -13.719 12.280 1.00 79.50 101 LYS A N 1
ATOM 804 C CA . LYS A 1 101 ? 1.984 -12.540 12.417 1.00 79.50 101 LYS A CA 1
ATOM 805 C C . LYS A 1 101 ? 3.419 -12.808 11.957 1.00 79.50 101 LYS A C 1
ATOM 807 O O . LYS A 1 101 ? 4.086 -11.860 11.532 1.00 79.50 101 LYS A O 1
ATOM 812 N N . ASN A 1 102 ? 3.862 -14.060 12.014 1.00 81.81 102 ASN A N 1
ATOM 813 C CA . ASN A 1 102 ? 5.188 -14.490 11.583 1.00 81.81 102 ASN A CA 1
ATOM 814 C C . ASN A 1 102 ? 5.266 -14.787 10.078 1.00 81.81 102 ASN A C 1
ATOM 816 O O . ASN A 1 102 ? 6.368 -14.905 9.544 1.00 81.81 102 ASN A O 1
ATOM 820 N N . ASP A 1 103 ? 4.128 -14.879 9.381 1.00 85.88 103 ASP A N 1
ATOM 821 C CA . ASP A 1 103 ? 4.127 -15.118 7.938 1.00 85.88 103 ASP A CA 1
ATOM 822 C C . ASP A 1 103 ? 4.750 -13.932 7.194 1.00 85.88 103 ASP A C 1
ATOM 824 O O . ASP A 1 103 ? 4.506 -12.773 7.541 1.00 85.88 103 ASP A O 1
ATOM 828 N N . PRO A 1 104 ? 5.526 -14.162 6.129 1.00 85.38 104 PRO A N 1
ATOM 829 C CA . PRO A 1 104 ? 6.153 -13.075 5.398 1.00 85.38 104 PRO A CA 1
ATOM 830 C C . PRO A 1 104 ? 5.115 -12.163 4.736 1.00 85.38 104 PRO A C 1
ATOM 832 O O . PRO A 1 104 ? 4.122 -12.617 4.167 1.00 85.38 104 PRO A O 1
ATOM 835 N N . LEU A 1 105 ? 5.388 -10.858 4.736 1.00 87.12 105 LEU A N 1
ATOM 836 C CA . LEU A 1 105 ? 4.708 -9.934 3.835 1.00 87.12 105 LEU A CA 1
ATOM 837 C C . LEU A 1 105 ? 5.328 -10.072 2.445 1.00 87.12 105 LEU A C 1
ATOM 839 O O . LEU A 1 105 ? 6.536 -9.907 2.288 1.00 87.12 105 LEU A O 1
ATOM 843 N N . VAL A 1 106 ? 4.514 -10.381 1.438 1.00 90.19 106 VAL A N 1
ATOM 844 C CA . VAL A 1 106 ? 4.978 -10.573 0.059 1.00 90.19 106 VAL A CA 1
ATOM 845 C C . VAL A 1 106 ? 4.256 -9.602 -0.864 1.00 90.19 106 VAL A C 1
ATOM 847 O O . VAL A 1 106 ? 3.027 -9.535 -0.864 1.00 90.19 106 VAL A O 1
ATOM 850 N N . LEU A 1 107 ? 5.027 -8.862 -1.655 1.00 91.19 107 LEU A N 1
ATOM 851 C CA . LEU A 1 107 ? 4.540 -7.941 -2.670 1.00 91.19 107 LEU A CA 1
ATOM 852 C C . LEU A 1 107 ? 4.677 -8.572 -4.060 1.00 91.19 107 LEU A C 1
ATOM 854 O O . LEU A 1 107 ? 5.726 -9.113 -4.406 1.00 91.19 107 LEU A O 1
ATOM 858 N N . CYS A 1 108 ? 3.615 -8.484 -4.847 1.00 92.62 108 CYS A N 1
ATOM 859 C CA . CYS A 1 108 ? 3.563 -8.835 -6.258 1.00 92.62 108 CYS A CA 1
ATOM 860 C C . CYS A 1 108 ? 3.795 -7.582 -7.091 1.00 92.62 108 CYS A C 1
ATOM 862 O O . CYS A 1 108 ? 3.200 -6.544 -6.808 1.00 92.62 108 CYS A O 1
ATOM 864 N N . ILE A 1 109 ? 4.624 -7.681 -8.124 1.00 91.56 109 ILE A N 1
ATOM 865 C CA . ILE A 1 109 ? 4.975 -6.556 -8.989 1.00 91.56 109 ILE A CA 1
ATOM 866 C C . ILE A 1 109 ? 4.841 -6.986 -10.440 1.00 91.56 109 ILE A C 1
ATOM 868 O O . ILE A 1 109 ? 5.421 -7.996 -10.841 1.00 91.56 109 ILE A O 1
ATOM 872 N N . ALA A 1 110 ? 4.116 -6.189 -11.222 1.00 93.12 110 ALA A N 1
ATOM 873 C CA . ALA A 1 110 ? 4.061 -6.308 -12.672 1.00 93.12 110 ALA A CA 1
ATOM 874 C C . ALA A 1 110 ? 4.939 -5.221 -13.309 1.00 93.12 110 ALA A C 1
ATOM 876 O O . ALA A 1 110 ? 4.707 -4.024 -13.107 1.00 93.12 110 ALA A O 1
ATOM 877 N N . GLY A 1 111 ? 5.958 -5.640 -14.058 1.00 91.12 111 GLY A N 1
ATOM 878 C CA . GLY A 1 111 ? 6.887 -4.753 -14.755 1.00 91.12 111 GLY A CA 1
ATOM 879 C C . GLY A 1 111 ? 6.497 -4.507 -16.214 1.00 91.12 111 GLY A C 1
ATOM 880 O O . GLY A 1 111 ? 5.837 -5.327 -16.851 1.00 91.12 111 GLY A O 1
ATOM 881 N N . ALA A 1 112 ? 6.936 -3.377 -16.772 1.00 90.25 112 ALA A N 1
ATOM 882 C CA . ALA A 1 112 ? 6.793 -3.074 -18.201 1.00 90.25 112 ALA A CA 1
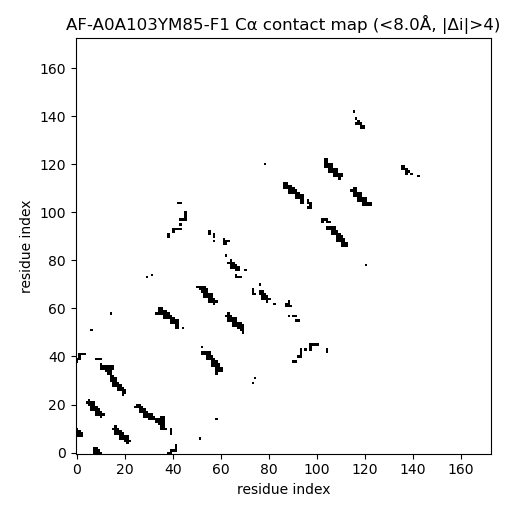ATOM 883 C C . ALA A 1 112 ? 7.644 -3.988 -19.105 1.00 90.25 112 ALA A C 1
ATOM 885 O O . ALA A 1 112 ? 7.404 -4.078 -20.304 1.00 90.25 112 ALA A O 1
ATOM 886 N N . ASP A 1 113 ? 8.608 -4.700 -18.524 1.00 88.44 113 ASP A N 1
ATOM 887 C CA . ASP A 1 113 ? 9.458 -5.715 -19.153 1.00 88.44 113 ASP A CA 1
ATOM 888 C C . ASP A 1 113 ? 8.754 -7.078 -19.311 1.00 88.44 113 ASP A C 1
ATOM 890 O O . ASP A 1 113 ? 9.408 -8.093 -19.538 1.00 88.44 113 ASP A O 1
ATOM 894 N N . SER A 1 114 ? 7.424 -7.123 -19.169 1.00 88.75 114 SER A N 1
ATOM 895 C CA . SER A 1 114 ? 6.625 -8.358 -19.118 1.00 88.75 114 SER A CA 1
ATOM 896 C C . SER A 1 114 ? 7.006 -9.300 -17.965 1.00 88.75 114 SER A C 1
ATOM 898 O O . SER A 1 114 ? 6.650 -10.479 -17.990 1.00 88.75 114 SER A O 1
ATOM 900 N N . SER A 1 115 ? 7.712 -8.805 -16.941 1.00 87.81 115 SER A N 1
ATOM 901 C CA . SER A 1 115 ? 8.034 -9.594 -15.755 1.00 87.81 115 SER A CA 1
ATOM 902 C C . SER A 1 115 ? 6.921 -9.539 -14.710 1.00 87.81 115 SER A C 1
ATOM 904 O O . SER A 1 115 ? 6.222 -8.536 -14.538 1.00 87.81 115 SER A O 1
ATOM 906 N N . PHE A 1 116 ? 6.796 -10.636 -13.966 1.00 90.62 116 PHE A N 1
ATOM 907 C CA . PHE A 1 116 ? 6.038 -10.700 -12.726 1.00 90.62 116 PHE A CA 1
ATOM 908 C C . PHE A 1 116 ? 6.983 -11.134 -11.609 1.00 90.62 116 PHE A C 1
ATOM 910 O O . PHE A 1 116 ? 7.652 -12.164 -11.724 1.00 90.62 116 PHE A O 1
ATOM 917 N N . ARG A 1 117 ? 7.065 -10.342 -10.540 1.00 88.25 117 ARG A N 1
ATOM 918 C CA . ARG A 1 117 ? 8.039 -10.530 -9.457 1.00 88.25 117 ARG A CA 1
ATOM 919 C C . ARG A 1 117 ? 7.335 -10.630 -8.113 1.00 88.25 117 ARG A C 1
ATOM 921 O O . ARG A 1 117 ? 6.337 -9.956 -7.874 1.00 88.25 117 ARG A O 1
ATOM 928 N N . LEU A 1 118 ? 7.888 -11.464 -7.238 1.00 89.50 118 LEU A N 1
ATOM 929 C CA . LEU A 1 118 ? 7.464 -11.611 -5.849 1.00 89.50 118 LEU A CA 1
ATOM 930 C C . LEU A 1 118 ? 8.608 -11.164 -4.944 1.00 89.50 118 LEU A C 1
ATOM 932 O O . LEU A 1 118 ? 9.696 -11.738 -4.996 1.00 89.50 118 LEU A O 1
ATOM 936 N N . ILE A 1 119 ? 8.356 -10.156 -4.117 1.00 86.44 119 ILE A N 1
ATOM 937 C CA . ILE A 1 119 ? 9.333 -9.607 -3.179 1.00 86.44 119 ILE A CA 1
ATOM 938 C C . ILE A 1 119 ? 8.849 -9.854 -1.761 1.00 86.44 119 ILE A C 1
ATOM 940 O O . ILE A 1 119 ? 7.768 -9.415 -1.378 1.00 86.44 119 ILE A O 1
ATOM 944 N N . GLN A 1 120 ? 9.674 -10.522 -0.961 1.00 86.75 120 GLN A N 1
ATOM 945 C CA . GLN A 1 120 ? 9.457 -10.607 0.475 1.00 86.75 120 GLN A CA 1
ATOM 946 C C . GLN A 1 120 ? 9.916 -9.308 1.145 1.00 86.75 120 GLN A C 1
ATOM 948 O O . GLN A 1 120 ? 11.071 -8.902 1.029 1.00 86.75 120 GLN A O 1
ATOM 953 N N . VAL A 1 121 ? 9.003 -8.672 1.867 1.00 81.94 121 VAL A N 1
ATOM 954 C CA . VAL A 1 121 ? 9.240 -7.462 2.647 1.00 81.94 121 VAL A CA 1
ATOM 955 C C . VAL A 1 121 ? 9.691 -7.897 4.041 1.00 81.94 121 VAL A C 1
ATOM 957 O O . VAL A 1 121 ? 8.898 -8.428 4.819 1.00 81.94 121 VAL A O 1
ATOM 960 N N . ASN A 1 122 ? 10.982 -7.731 4.341 1.00 71.00 122 ASN A N 1
ATOM 961 C CA . ASN A 1 122 ? 11.546 -8.112 5.638 1.00 71.00 122 ASN A CA 1
ATOM 962 C C . ASN A 1 122 ? 11.095 -7.139 6.732 1.00 71.00 122 ASN A C 1
ATOM 964 O O . ASN A 1 122 ? 11.276 -5.932 6.614 1.00 71.00 122 ASN A O 1
ATOM 968 N N . ILE A 1 123 ? 10.514 -7.697 7.794 1.00 63.22 123 ILE A N 1
ATOM 969 C CA . ILE A 1 123 ? 9.865 -6.960 8.889 1.00 63.22 123 ILE A CA 1
ATOM 970 C C . ILE A 1 123 ? 10.839 -6.699 10.053 1.00 63.22 123 ILE A C 1
ATOM 972 O O . ILE A 1 123 ? 10.612 -5.797 10.853 1.00 63.22 123 ILE A O 1
ATOM 976 N N . ASP A 1 124 ? 11.965 -7.419 10.099 1.00 49.94 124 ASP A N 1
ATOM 977 C CA . ASP A 1 124 ? 12.934 -7.343 11.189 1.00 49.94 124 ASP A CA 1
ATOM 978 C C . ASP A 1 124 ? 14.270 -6.756 10.736 1.00 49.94 124 ASP A C 1
ATOM 980 O O . ASP A 1 124 ? 15.038 -7.391 10.009 1.00 49.94 124 ASP A O 1
ATOM 984 N N . LYS A 1 125 ? 14.563 -5.551 11.234 1.00 42.31 125 LYS A N 1
ATOM 985 C CA . LYS A 1 125 ? 15.794 -5.227 11.973 1.00 42.31 125 LYS A CA 1
ATOM 986 C C . LYS A 1 125 ? 15.712 -3.787 12.470 1.00 42.31 125 LYS A C 1
ATOM 988 O O . LYS A 1 125 ? 15.693 -2.848 11.681 1.00 42.31 125 LYS A O 1
ATOM 993 N N . LYS A 1 126 ? 15.754 -3.626 13.799 1.00 40.72 126 LYS A N 1
ATOM 994 C CA . LYS A 1 126 ? 16.294 -2.418 14.435 1.00 40.72 126 LYS A CA 1
ATOM 995 C C . LYS A 1 126 ? 17.534 -1.989 13.650 1.00 40.72 126 LYS A C 1
ATOM 997 O O . LYS A 1 126 ? 18.449 -2.795 13.476 1.00 40.72 126 LYS A O 1
ATOM 1002 N N . VAL A 1 127 ? 17.542 -0.738 13.203 1.00 38.41 127 VAL A N 1
ATOM 1003 C CA . VAL A 1 127 ? 18.684 -0.068 12.580 1.00 38.41 127 VAL A CA 1
ATOM 1004 C C . VAL A 1 127 ? 19.834 -0.033 13.593 1.00 38.41 127 VAL A C 1
ATOM 1006 O O . VAL A 1 127 ? 19.978 0.895 14.381 1.00 38.41 127 VAL A O 1
ATOM 1009 N N . GLY A 1 128 ? 20.633 -1.097 13.620 1.00 31.33 128 GLY A N 1
ATOM 1010 C CA . GLY A 1 128 ? 22.022 -1.036 14.041 1.00 31.33 128 GLY A CA 1
ATOM 1011 C C . GLY A 1 128 ? 22.813 -0.526 12.847 1.00 31.33 128 GLY A C 1
ATOM 1012 O O . GLY A 1 128 ? 22.754 -1.130 11.779 1.00 3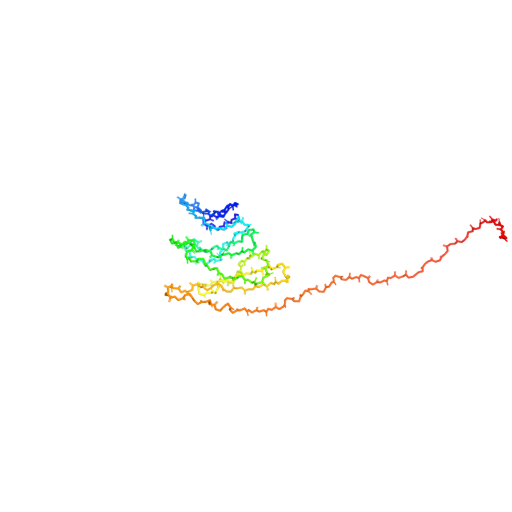1.33 128 GLY A O 1
ATOM 1013 N N . TYR A 1 129 ? 23.473 0.616 13.025 1.00 34.97 129 TYR A N 1
ATOM 1014 C CA . TYR A 1 129 ? 24.352 1.276 12.062 1.00 34.97 129 TYR A CA 1
ATOM 1015 C C . TYR A 1 129 ? 25.093 0.291 11.145 1.00 34.97 129 TYR A C 1
ATOM 1017 O O . TYR A 1 129 ? 25.895 -0.522 11.597 1.00 34.97 129 TYR A O 1
ATOM 1025 N N . GLY A 1 130 ? 24.817 0.394 9.846 1.00 29.19 130 GLY A N 1
ATOM 1026 C CA . GLY A 1 130 ? 25.424 -0.437 8.815 1.00 29.19 130 GLY A CA 1
ATOM 1027 C C . GLY A 1 130 ? 24.468 -0.618 7.649 1.00 29.19 130 GLY A C 1
ATOM 1028 O O . GLY A 1 130 ? 23.823 -1.656 7.530 1.00 29.19 130 GLY A O 1
ATOM 1029 N N . ALA A 1 131 ? 24.361 0.399 6.793 1.00 35.50 131 ALA A N 1
ATOM 1030 C CA . ALA A 1 131 ? 23.720 0.258 5.494 1.00 35.50 131 ALA A CA 1
ATOM 1031 C C . ALA A 1 131 ? 24.488 -0.802 4.687 1.00 35.50 131 ALA A C 1
ATOM 1033 O O . ALA A 1 131 ? 25.542 -0.532 4.117 1.00 35.50 131 ALA A O 1
ATOM 1034 N N . GLN A 1 132 ? 23.977 -2.027 4.693 1.00 29.72 132 GLN A N 1
ATOM 1035 C CA . GLN A 1 132 ? 24.340 -3.073 3.750 1.00 29.72 132 GLN A CA 1
ATOM 1036 C C . GLN A 1 132 ? 23.069 -3.412 2.967 1.00 29.72 132 GLN A C 1
ATOM 1038 O O . GLN A 1 132 ? 22.034 -3.651 3.597 1.00 29.72 132 GLN A O 1
ATOM 1043 N N . PRO A 1 133 ? 23.102 -3.402 1.623 1.00 36.94 133 PRO A N 1
ATOM 1044 C CA . PRO A 1 133 ? 21.943 -3.743 0.810 1.00 36.94 133 PRO A CA 1
ATOM 1045 C C . PRO A 1 133 ? 21.580 -5.206 1.080 1.00 36.94 133 PRO A C 1
ATOM 1047 O O . PRO A 1 133 ? 22.260 -6.133 0.643 1.00 36.94 133 PRO A O 1
ATOM 1050 N N . GLY A 1 134 ? 20.534 -5.416 1.881 1.00 36.19 134 GLY A N 1
ATOM 1051 C CA . GLY A 1 134 ? 20.048 -6.744 2.228 1.00 36.19 134 GLY A CA 1
ATOM 1052 C C . GLY A 1 134 ? 19.617 -7.480 0.965 1.00 36.19 134 GLY A C 1
ATOM 1053 O O . GLY A 1 134 ? 18.776 -6.991 0.216 1.00 36.19 134 GLY A O 1
ATOM 1054 N N . SER A 1 135 ? 20.206 -8.652 0.726 1.00 36.75 135 SER A N 1
ATOM 1055 C CA . SER A 1 135 ? 19.913 -9.493 -0.432 1.00 36.75 135 SER A CA 1
ATOM 1056 C C . SER A 1 135 ? 18.421 -9.835 -0.486 1.00 36.75 135 SER A C 1
ATOM 1058 O O . SER A 1 135 ? 17.923 -10.609 0.338 1.00 36.75 135 SER A O 1
ATOM 1060 N N . VAL A 1 136 ? 17.710 -9.292 -1.471 1.00 43.56 136 VAL A N 1
ATOM 1061 C CA . VAL A 1 136 ? 16.383 -9.778 -1.848 1.00 43.56 136 VAL A CA 1
ATOM 1062 C C . VAL A 1 136 ? 16.582 -11.184 -2.418 1.00 43.56 136 VAL A C 1
ATOM 1064 O O . VAL A 1 136 ? 17.218 -11.353 -3.456 1.00 43.56 136 VAL A O 1
ATOM 1067 N N . LYS A 1 137 ? 16.097 -12.222 -1.721 1.00 41.12 137 LYS A N 1
ATOM 1068 C CA . LYS A 1 137 ? 16.054 -13.588 -2.268 1.00 41.12 137 LYS A CA 1
ATOM 1069 C C . LYS A 1 137 ? 14.966 -13.633 -3.340 1.00 41.12 137 LYS A C 1
ATOM 1071 O O . LYS A 1 137 ? 13.805 -13.914 -3.059 1.00 41.12 137 LYS A O 1
ATOM 1076 N N . GLU A 1 138 ? 15.349 -13.305 -4.565 1.00 45.31 138 GLU A N 1
ATOM 1077 C CA . GLU A 1 138 ? 14.476 -13.341 -5.731 1.00 45.31 138 GLU A CA 1
ATOM 1078 C C . GLU A 1 138 ? 14.262 -14.797 -6.163 1.00 45.31 138 GLU A C 1
ATOM 1080 O O . GLU A 1 138 ? 15.211 -15.541 -6.418 1.00 45.31 138 GLU A O 1
ATOM 1085 N N . ARG A 1 139 ? 13.002 -15.234 -6.230 1.00 46.12 139 ARG A N 1
ATOM 1086 C CA . ARG A 1 139 ? 12.647 -16.521 -6.834 1.00 46.12 139 ARG A CA 1
ATOM 1087 C C . ARG A 1 139 ? 11.946 -16.250 -8.154 1.00 46.12 139 ARG A C 1
ATOM 1089 O O . ARG A 1 139 ? 10.728 -16.102 -8.193 1.00 46.12 139 ARG A O 1
ATOM 1096 N N . PHE A 1 140 ? 12.716 -16.215 -9.236 1.00 41.78 140 PHE A N 1
ATOM 1097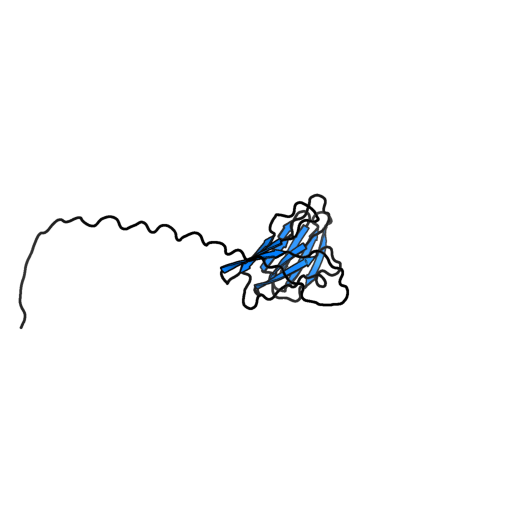 C CA . PHE A 1 140 ? 12.158 -16.183 -10.582 1.00 41.78 140 PHE A CA 1
ATOM 1098 C C . PHE A 1 140 ? 11.412 -17.486 -10.867 1.00 41.78 140 PHE A C 1
ATOM 1100 O O . PHE A 1 140 ? 11.965 -18.584 -10.778 1.00 41.78 140 PHE A O 1
ATOM 1107 N N . ARG A 1 141 ? 10.140 -17.362 -11.228 1.00 53.59 141 ARG A N 1
ATOM 1108 C CA . ARG A 1 141 ? 9.382 -18.413 -11.903 1.00 53.59 141 ARG A CA 1
ATOM 1109 C C . ARG A 1 141 ? 8.911 -17.784 -13.214 1.00 53.59 141 ARG A C 1
ATOM 1111 O O . ARG A 1 141 ? 8.084 -16.878 -13.141 1.00 53.59 141 ARG A O 1
ATOM 1118 N N . PRO A 1 142 ? 9.429 -18.184 -14.385 1.00 37.78 142 PRO A N 1
ATOM 1119 C CA . PRO A 1 142 ? 8.825 -17.757 -15.639 1.00 37.78 142 PRO A CA 1
ATOM 1120 C C . PRO A 1 142 ? 7.369 -18.239 -15.646 1.00 37.78 142 PRO A C 1
ATOM 1122 O O . PRO A 1 142 ? 7.108 -19.437 -15.537 1.00 37.78 142 PRO A O 1
ATOM 1125 N N . MET A 1 143 ? 6.419 -17.304 -15.697 1.00 40.91 143 MET A N 1
ATOM 1126 C CA . MET A 1 143 ? 5.024 -17.619 -16.000 1.00 40.91 143 MET A CA 1
ATOM 1127 C C . MET A 1 143 ? 4.978 -18.064 -17.467 1.00 40.91 143 MET A C 1
ATOM 1129 O O . MET A 1 143 ? 5.382 -17.280 -18.329 1.00 40.91 143 MET A O 1
ATOM 1133 N N . PRO A 1 144 ? 4.522 -19.285 -17.795 1.00 45.19 144 PRO A N 1
ATOM 1134 C CA . PRO A 1 144 ? 4.246 -19.624 -19.179 1.00 45.19 144 PRO A CA 1
ATOM 1135 C C . PRO A 1 144 ? 3.076 -18.750 -19.634 1.00 45.19 144 PRO A C 1
ATOM 1137 O O . PRO A 1 144 ? 1.966 -18.865 -19.116 1.00 45.19 144 PRO A O 1
ATOM 1140 N N . LEU A 1 145 ? 3.334 -17.841 -20.575 1.00 49.03 145 LEU A N 1
ATOM 1141 C CA . LEU A 1 145 ? 2.270 -17.149 -21.289 1.00 49.03 145 LEU A CA 1
ATOM 1142 C C . LEU A 1 145 ? 1.412 -18.228 -21.955 1.00 49.03 145 LEU A C 1
ATOM 1144 O O . LEU A 1 145 ? 1.916 -19.017 -22.757 1.00 49.03 145 LEU A O 1
ATOM 1148 N N . CYS A 1 146 ? 0.138 -18.300 -21.568 1.00 43.44 146 CYS A N 1
ATOM 1149 C CA . CYS A 1 146 ? -0.832 -19.173 -22.208 1.00 43.44 146 CYS A CA 1
ATOM 1150 C C . CYS A 1 146 ? -0.769 -18.954 -23.726 1.00 43.44 146 CYS A C 1
ATOM 1152 O O . CYS A 1 146 ? -0.763 -17.819 -24.202 1.00 43.44 146 CYS A O 1
ATOM 1154 N N . SER A 1 147 ? -0.676 -20.068 -24.448 1.00 50.03 147 SER A N 1
ATOM 1155 C CA . SER A 1 147 ? -0.632 -20.188 -25.906 1.00 50.03 147 SER A CA 1
ATOM 1156 C C . SER A 1 147 ? -1.555 -19.197 -26.628 1.00 50.03 147 SER A C 1
ATOM 1158 O O . SER A 1 147 ? -2.667 -18.961 -26.143 1.00 50.03 147 SER A O 1
ATOM 1160 N N . PRO A 1 148 ? -1.160 -18.681 -27.809 1.00 47.38 148 PRO A N 1
ATOM 1161 C CA . PRO A 1 148 ? -2.040 -17.848 -28.610 1.00 47.38 148 PRO A CA 1
ATOM 1162 C C . PRO A 1 148 ? -3.339 -18.604 -28.882 1.00 47.38 148 PRO A C 1
ATOM 1164 O O . PRO A 1 148 ? -3.345 -19.778 -29.255 1.00 47.38 148 PRO A O 1
ATOM 1167 N N . VAL A 1 149 ? -4.432 -17.890 -28.637 1.00 47.78 149 VAL A N 1
ATOM 1168 C CA . VAL A 1 149 ? -5.791 -18.226 -29.032 1.00 47.78 149 VAL A CA 1
ATOM 1169 C C . VAL A 1 149 ? -5.779 -18.855 -30.425 1.00 47.78 149 VAL A C 1
ATOM 1171 O O . VAL A 1 149 ? -5.294 -18.257 -31.383 1.00 47.78 149 VAL A O 1
ATOM 1174 N N . LEU A 1 150 ? -6.297 -20.082 -30.475 1.00 46.06 150 LEU A N 1
ATOM 1175 C CA . LEU A 1 150 ? -6.790 -20.817 -31.636 1.00 46.06 150 LEU A CA 1
ATOM 1176 C C . LEU A 1 150 ? -7.045 -19.911 -32.852 1.00 46.06 150 LEU A C 1
ATOM 1178 O O . LEU A 1 150 ? -8.083 -19.259 -32.941 1.00 46.06 150 LEU A O 1
ATOM 1182 N N . LEU A 1 151 ? -6.126 -19.919 -33.817 1.00 46.94 151 LEU A N 1
ATOM 1183 C CA . LEU A 1 151 ? -6.495 -19.632 -35.200 1.00 46.94 151 LEU A CA 1
ATOM 1184 C C . LEU A 1 151 ? -7.386 -20.800 -35.653 1.00 46.94 151 LEU A C 1
ATOM 1186 O O . LEU A 1 151 ? -6.901 -21.935 -35.640 1.00 46.94 151 LEU A O 1
ATOM 1190 N N . PRO A 1 152 ? -8.661 -20.594 -36.030 1.00 40.00 152 PRO A N 1
ATOM 1191 C CA . PRO A 1 152 ? -9.399 -21.647 -36.704 1.00 40.00 152 PRO A CA 1
ATOM 1192 C C . PRO A 1 152 ? -8.708 -21.949 -38.039 1.00 40.00 152 PRO A C 1
ATOM 1194 O O . PRO A 1 152 ? -8.475 -21.068 -38.868 1.00 40.00 152 PRO A O 1
ATOM 1197 N N . THR A 1 153 ? -8.336 -23.213 -38.197 1.00 52.06 153 THR A N 1
ATOM 1198 C CA . THR A 1 153 ? -7.745 -23.811 -39.389 1.00 52.06 153 THR A CA 1
ATOM 1199 C C . THR A 1 153 ? -8.637 -23.578 -40.611 1.00 52.06 153 THR A C 1
ATOM 1201 O O . THR A 1 153 ? -9.863 -23.640 -40.526 1.00 52.06 153 THR A O 1
ATOM 1204 N N . ALA A 1 154 ? -8.004 -23.316 -41.755 1.00 48.81 154 ALA A N 1
ATOM 1205 C CA . ALA A 1 154 ? -8.645 -23.097 -43.046 1.00 48.81 154 ALA A CA 1
ATOM 1206 C C . ALA A 1 154 ? -9.625 -24.227 -43.409 1.00 48.81 154 ALA A C 1
ATOM 1208 O O . ALA A 1 154 ? -9.221 -25.381 -43.557 1.00 48.81 154 ALA A O 1
ATOM 1209 N N . HIS A 1 155 ? -10.898 -23.882 -43.614 1.00 47.25 155 HIS A N 1
ATOM 1210 C CA . HIS A 1 155 ? -11.892 -24.786 -44.178 1.00 47.25 155 HIS A CA 1
ATOM 1211 C C . HIS A 1 155 ? -12.391 -24.270 -45.533 1.00 47.25 155 HIS A C 1
ATOM 1213 O O . HIS A 1 155 ? -12.887 -23.155 -45.648 1.00 47.25 155 HIS A O 1
ATOM 1219 N N . ALA A 1 156 ? -12.287 -25.175 -46.509 1.00 42.62 156 ALA A N 1
ATOM 1220 C CA . ALA A 1 156 ? -13.021 -25.258 -47.769 1.00 42.62 156 ALA A CA 1
ATOM 1221 C C . ALA A 1 156 ? -12.638 -24.294 -48.909 1.00 42.62 156 ALA A C 1
ATOM 1223 O O . ALA A 1 156 ? -13.201 -23.222 -49.108 1.00 42.62 156 ALA A O 1
ATOM 1224 N N . LEU A 1 157 ? -11.747 -24.808 -49.764 1.00 45.34 157 LEU A N 1
ATOM 1225 C CA . LEU A 1 157 ? -11.878 -24.678 -51.213 1.00 45.34 157 LEU A CA 1
ATOM 1226 C C . LEU A 1 157 ? -13.301 -25.053 -51.675 1.00 45.34 157 LEU A C 1
ATOM 1228 O O . LEU A 1 157 ? -13.890 -26.001 -51.160 1.00 45.34 157 LEU A O 1
ATOM 1232 N N . GLN A 1 158 ? -13.712 -24.397 -52.766 1.00 34.88 158 GLN A N 1
ATOM 1233 C CA . GLN A 1 158 ? -14.639 -24.874 -53.799 1.00 34.88 158 GLN A CA 1
ATOM 1234 C C . GLN A 1 158 ? -16.123 -24.510 -53.639 1.00 34.88 158 GLN A C 1
ATOM 1236 O O . GLN A 1 158 ? -16.882 -25.163 -52.937 1.00 34.88 158 GLN A O 1
ATOM 1241 N N . ASN A 1 159 ? -16.554 -23.528 -54.436 1.00 35.28 159 ASN A N 1
ATOM 1242 C CA . ASN A 1 159 ? -17.811 -23.627 -55.172 1.00 35.28 159 ASN A CA 1
ATOM 1243 C C . ASN A 1 159 ? -17.647 -22.968 -56.546 1.00 35.28 159 ASN A C 1
ATOM 1245 O O . ASN A 1 159 ? -17.351 -21.782 -56.664 1.00 35.28 159 ASN A O 1
ATOM 1249 N N . ALA A 1 160 ? -17.791 -23.794 -57.580 1.00 39.59 160 ALA A N 1
ATOM 1250 C CA . ALA A 1 160 ? -17.899 -23.402 -58.975 1.00 39.59 160 ALA A CA 1
ATOM 1251 C C . ALA A 1 160 ? -19.374 -23.178 -59.349 1.00 39.59 160 ALA A C 1
ATOM 1253 O O . ALA A 1 160 ? -20.258 -23.741 -58.704 1.00 39.59 160 ALA A O 1
ATOM 1254 N N . SER A 1 161 ? -19.578 -22.428 -60.440 1.00 34.84 161 SER A N 1
ATOM 1255 C CA . SER A 1 161 ? -20.802 -22.121 -61.219 1.00 34.84 161 SER A CA 1
ATOM 1256 C C . SER A 1 161 ? -21.038 -20.601 -61.237 1.00 34.84 161 SER A C 1
ATOM 1258 O O . SER A 1 161 ? -20.910 -19.954 -60.211 1.00 34.84 161 SER A O 1
ATOM 1260 N N . PHE A 1 162 ? -21.302 -19.912 -62.347 1.00 31.14 162 PHE A N 1
ATOM 1261 C CA . PHE A 1 162 ? -21.872 -20.286 -63.641 1.00 31.14 162 PHE A CA 1
ATOM 1262 C C . PHE A 1 162 ? -21.578 -19.126 -64.636 1.00 31.14 162 PHE A C 1
ATOM 1264 O O . PHE A 1 162 ? -21.543 -17.969 -64.224 1.00 31.14 162 PHE A O 1
ATOM 1271 N N . VAL A 1 163 ? -21.352 -19.417 -65.924 1.00 38.75 163 VAL A N 1
ATOM 1272 C CA . VAL A 1 163 ? -21.153 -18.449 -67.042 1.00 38.75 163 VAL A CA 1
ATOM 1273 C C . VAL A 1 163 ? -22.518 -18.148 -67.697 1.00 38.75 163 VAL A C 1
ATOM 1275 O O . VAL A 1 163 ? -23.330 -19.074 -67.748 1.00 38.75 163 VAL A O 1
ATOM 1278 N N . PRO A 1 164 ? -22.840 -16.906 -68.142 1.00 41.28 164 PRO A N 1
ATOM 1279 C CA . PRO A 1 164 ? -22.795 -16.545 -69.586 1.00 41.28 164 PRO A CA 1
ATOM 1280 C C . PRO A 1 164 ? -22.402 -15.064 -69.867 1.00 41.28 164 PRO A C 1
ATOM 1282 O O . PRO A 1 164 ? -22.817 -14.151 -69.169 1.00 41.28 164 PRO A O 1
ATOM 1285 N N . SER A 1 165 ? -21.411 -14.796 -70.730 1.00 36.09 165 SER A N 1
ATOM 1286 C CA . SER A 1 165 ? -21.474 -14.464 -72.179 1.00 36.09 165 SER A CA 1
ATOM 1287 C C . SER A 1 165 ? -21.823 -13.005 -72.552 1.00 36.09 165 SER A C 1
ATOM 1289 O O . SER A 1 165 ? -22.968 -12.605 -72.393 1.00 36.09 165 SER A O 1
ATOM 1291 N N . SER A 1 166 ? -20.866 -12.280 -73.159 1.00 39.09 166 SER A N 1
ATOM 1292 C CA . SER A 1 166 ? -20.962 -11.503 -74.428 1.00 39.09 166 SER A CA 1
ATOM 1293 C C . SER A 1 166 ? -19.812 -10.471 -74.475 1.00 39.09 166 SER A C 1
ATOM 1295 O O . SER A 1 166 ? -19.753 -9.617 -73.602 1.00 39.09 166 SER A O 1
ATOM 1297 N N . ASN A 1 167 ? -18.751 -10.622 -75.274 1.00 38.06 167 ASN A N 1
ATOM 1298 C CA . ASN A 1 167 ? -18.578 -10.413 -76.726 1.00 38.06 167 ASN A CA 1
ATOM 1299 C C . ASN A 1 167 ? -17.961 -9.028 -77.066 1.00 38.06 167 ASN A C 1
ATOM 1301 O O . ASN A 1 167 ? -18.289 -8.038 -76.427 1.00 38.06 167 ASN A O 1
ATOM 1305 N N . GLN A 1 168 ? -17.140 -9.014 -78.131 1.00 41.09 168 GLN A N 1
ATOM 1306 C CA . GLN A 1 168 ? -16.299 -7.940 -78.723 1.00 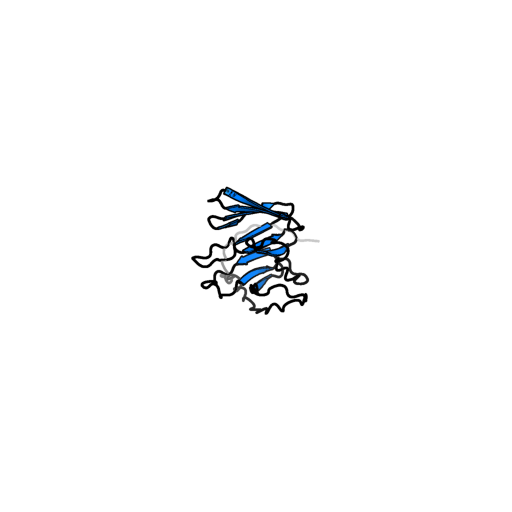41.09 168 GLN A CA 1
ATOM 1307 C C . GLN A 1 168 ? -14.919 -7.760 -78.048 1.00 41.09 168 GLN A C 1
ATOM 1309 O O . GLN A 1 168 ? -14.845 -7.434 -76.874 1.00 41.09 168 GLN A O 1
ATOM 1314 N N . GLY A 1 169 ? -13.759 -8.049 -78.661 1.00 38.59 169 GLY A N 1
ATOM 1315 C CA . GLY A 1 169 ? -13.301 -7.829 -80.047 1.00 38.59 169 GLY A CA 1
ATOM 1316 C C . GLY A 1 169 ? -12.640 -6.441 -80.104 1.00 38.59 169 GLY A C 1
ATOM 1317 O O . GLY A 1 169 ? -13.352 -5.459 -79.991 1.00 38.59 169 GLY A O 1
ATOM 1318 N N . ILE A 1 170 ? -11.312 -6.268 -80.168 1.00 43.38 170 ILE A N 1
ATOM 1319 C CA . ILE A 1 170 ? -10.437 -6.365 -81.358 1.00 43.38 170 ILE A CA 1
ATOM 1320 C C . ILE A 1 170 ? -8.949 -6.307 -80.905 1.00 43.38 170 ILE A C 1
ATOM 1322 O O . ILE A 1 170 ? -8.628 -5.761 -79.853 1.00 43.38 170 ILE A O 1
ATOM 1326 N N . LYS A 1 171 ? -8.064 -6.917 -81.710 1.00 43.56 171 LYS A N 1
ATOM 1327 C CA . LYS A 1 171 ? -6.614 -7.158 -81.530 1.00 43.56 171 LYS A CA 1
ATOM 1328 C C . LYS A 1 171 ? -5.695 -5.929 -81.751 1.00 43.56 171 LYS A C 1
ATOM 1330 O O . LYS A 1 171 ? -6.127 -4.972 -82.385 1.00 43.56 171 LYS A O 1
ATOM 1335 N N . PRO A 1 172 ? -4.422 -6.005 -81.296 1.00 42.12 172 PRO A N 1
ATOM 1336 C CA . PRO A 1 172 ? -3.432 -4.925 -81.352 1.00 42.12 172 PRO A CA 1
ATOM 1337 C C . PRO A 1 172 ? -2.624 -4.880 -82.662 1.00 42.12 172 PRO A C 1
ATOM 1339 O O . PRO A 1 172 ? -2.479 -5.903 -83.337 1.00 42.12 172 PRO A O 1
ATOM 1342 N N . LEU A 1 173 ? -2.041 -3.707 -82.933 1.00 48.94 173 LEU A N 1
ATOM 1343 C CA . LEU A 1 173 ? -0.778 -3.478 -83.646 1.00 48.94 173 LEU A CA 1
ATOM 1344 C C . LEU A 1 173 ? -0.011 -2.380 -82.902 1.00 48.94 173 LEU A C 1
ATOM 1346 O O . LEU A 1 173 ? -0.678 -1.407 -82.482 1.00 48.94 173 LEU A O 1
#

Secondary structure (DSSP, 8-state):
-EEETTEEEEE-TTSEEEEEETTT--EEEEE-SSS-EEEEEEPP--TT-----EEEEEETTS-EEEEESSSS-TTTT-B-----TT--EEEEEE-TT--STTSPEEEEEEETTS-EEEEEE-------S---------------------PPPP-------------------

Foldseek 3Di:
DDDDPQKDWDWAQQQKIKMARNVVRDIDIDHLNDGTWDDKAFFDDEPPDPAPHKIWTQHPQQAIWIFGPNDPDRNVPIPRDDPPPPWRWPDKYWDNPDHDPPDWTWMWTQTPVRDIWIWTDDPDDDPDDDPDPPDTPTDDDPDPDPDPPDDPDDDDDDDDDDDDDDDDDDDDD

Organism: Cynara cardunculus var. scolymus (NCBI:txid59895)

pLDDT: mean 73.02, std 22.4, range [29.19, 96.94]

Radius of gyration: 28.05 Å; Cα contacts (8 Å, |Δi|>4): 274; chains: 1; bounding box: 48×42×100 Å

Nearest PDB structures (foldseek):
  8xfb-assembly1_B  TM=7.728E-01  e=8.338E-05  Homo sapiens
  6i7o-assembly1_O  TM=6.760E-01  e=2.512E-03  Saccharomyces cerevisiae
  6uz7-assembly1_g  TM=7.224E-01  e=8.412E-03  Kluyveromyces lactis
  8t2x-assembly1_Bg  TM=6.981E-01  e=1.170E-02  Saccharomyces cerevisiae
  8fkv-assembly1_NQ  TM=5.576E-01  e=1.379E-02  Homo sapiens

Solvent-accessible surface area (backbone atoms only — not comparable to full-atom values): 11219 Å² total; per-residue (Å²): 96,35,76,55,89,60,34,39,39,42,52,36,75,71,16,35,40,38,36,35,34,69,83,81,68,48,71,53,70,53,69,70,86,47,60,20,48,67,45,46,42,68,51,86,72,38,90,90,63,86,68,81,42,36,35,41,36,33,30,70,82,30,47,62,39,36,32,36,65,70,46,96,55,35,72,86,57,41,56,76,72,72,87,52,89,90,53,43,45,76,48,76,47,66,53,90,75,48,72,49,90,85,46,69,48,34,39,38,36,36,32,73,77,79,44,70,47,60,44,76,55,82,86,82,70,84,88,62,92,69,96,63,89,75,80,76,82,72,70,88,63,87,73,79,76,79,73,82,76,81,74,81,74,92,79,79,85,85,84,88,88,84,89,85,92,86,85,83,90,85,87,90,135

Sequence (173 aa):
MAYRLPHVVMGDRLGNIRWWDVTTGQSSSFNTHREGIRRIKFSPVVPGDRSLGRIAVLFNDNTFSVFDLDSQDPLANSLLLTQFPGTLVLELDWLPVRTDKNDPLVLCIAGADSSFRLIQVNIDKKVGYGAQPGSVKERFRPMPLCSPVLLPTAHALQNASFVPSSNQGIKPL